Protein AF-Q1XFJ0-F1 (afdb_monomer_lite)

Organism: Bacillus cereus (NCBI:txid1396)

pLDDT: mean 92.0, std 8.87, range [54.94, 98.44]

Foldseek 3Di:
DVVVLVVLVVVLVVVCVVCVVVLVVLVVCLVPDVVSVVVNCVVVVVSVVSVVVSVVVVVVVVVVVVVVVVVVVVVVVVVVVVVVVVCVVVCPPPNVSVVVVVVVVVVVVVVVVVVVVVVPPPDPPPDDDDDDDDDDDD

InterPro domains:
  IPR008414 Hemolysin BL-binding component [PF05791] (1-113)
  IPR052785 Enterotoxin complex component [PTHR38443] (1-138)

Secondary structure (DSSP, 8-state):
-HHHHHHHHHHHHHHHHHHHHHHHHHHHTTTT-HHHHHHHHHHHHHHHHHHHHHHHHHHHHHHHHHHHHHHHHHHHHHHHHHHHHHHHHH-TTT-HHHHHHHHHHHHHHHHHHHHHHHHTSSSS-SS-----------

Radius of gyration: 26.96 Å; chains: 1; bounding box: 56×29×75 Å

Sequence (138 aa):
KLIDLNQEMMRYSTRFNSYYSKLYELAGNINEDEKAKADFTSAYGKLQLQVQSIQESMEQDLFELNRFKTVLDKDSSNLSIKADEAIKTLQGSSGDIVKLREDIKRIQGEIQAELTTILNRPQEIIKGSINIGKQVFT

Structure (mmCIF, N/CA/C/O backbone):
data_AF-Q1XFJ0-F1
#
_entry.id   AF-Q1XFJ0-F1
#
loop_
_atom_site.group_PDB
_atom_site.id
_atom_site.type_symbol
_atom_site.label_atom_id
_atom_site.label_alt_id
_atom_site.label_comp_id
_atom_site.label_asym_id
_atom_site.label_entity_id
_atom_site.label_seq_id
_atom_site.pdbx_PDB_ins_code
_atom_site.Cartn_x
_atom_site.Cartn_y
_atom_site.Cartn_z
_atom_site.occupancy
_atom_site.B_iso_or_equiv
_atom_site.auth_seq_id
_atom_site.auth_comp_id
_atom_site.auth_asym_id
_atom_site.auth_atom_id
_atom_site.pdbx_PDB_model_num
ATOM 1 N N . LYS A 1 1 ? 7.082 -1.225 8.157 1.00 85.50 1 LYS A N 1
ATOM 2 C CA . LYS A 1 1 ? 6.285 -0.031 7.785 1.00 85.50 1 LYS A CA 1
ATOM 3 C C . LYS A 1 1 ? 4.939 -0.464 7.232 1.00 85.50 1 LYS A C 1
ATOM 5 O O . LYS A 1 1 ? 4.114 -0.841 8.042 1.00 85.50 1 LYS A O 1
ATOM 10 N N . LEU A 1 2 ? 4.746 -0.651 5.918 1.00 90.69 2 LEU A N 1
ATOM 11 C CA . LEU A 1 2 ? 3.424 -1.036 5.371 1.00 90.69 2 LEU A CA 1
ATOM 12 C C . LEU A 1 2 ? 2.821 -2.335 5.956 1.00 90.69 2 LEU A C 1
ATOM 14 O O . LEU A 1 2 ? 1.633 -2.373 6.261 1.00 90.69 2 LEU A O 1
ATOM 18 N N . ILE A 1 3 ? 3.630 -3.387 6.149 1.00 93.06 3 ILE A N 1
ATOM 19 C CA . ILE A 1 3 ? 3.172 -4.640 6.785 1.00 93.06 3 ILE A CA 1
ATOM 20 C C . ILE A 1 3 ? 2.755 -4.391 8.241 1.00 93.06 3 ILE A C 1
ATOM 22 O O . ILE A 1 3 ? 1.700 -4.859 8.665 1.00 93.06 3 ILE A O 1
ATOM 26 N N . ASP A 1 4 ? 3.563 -3.642 8.991 1.00 93.00 4 ASP A N 1
ATOM 27 C CA . ASP A 1 4 ? 3.313 -3.344 10.404 1.00 93.00 4 ASP A CA 1
ATOM 28 C C . ASP A 1 4 ? 2.070 -2.468 10.576 1.00 93.00 4 ASP A C 1
ATOM 30 O O . ASP A 1 4 ? 1.234 -2.772 11.423 1.00 93.00 4 ASP A O 1
ATOM 34 N N . LEU A 1 5 ? 1.902 -1.459 9.716 1.00 93.94 5 LEU A N 1
ATOM 35 C CA . LEU A 1 5 ? 0.730 -0.590 9.675 1.00 93.94 5 LEU A CA 1
ATOM 36 C C . LEU A 1 5 ? -0.549 -1.390 9.393 1.00 93.94 5 LEU A C 1
ATOM 38 O O . LEU A 1 5 ? -1.562 -1.215 10.068 1.00 93.94 5 LEU A O 1
ATOM 42 N N . ASN A 1 6 ? -0.499 -2.332 8.443 1.00 93.56 6 ASN A N 1
ATOM 43 C CA . ASN A 1 6 ? -1.613 -3.246 8.196 1.00 93.56 6 ASN A CA 1
ATOM 44 C C . ASN A 1 6 ? -1.946 -4.090 9.439 1.00 93.56 6 ASN A C 1
ATOM 46 O O . ASN A 1 6 ? -3.114 -4.241 9.794 1.00 93.56 6 ASN A O 1
ATOM 50 N N . GLN A 1 7 ? -0.931 -4.613 10.135 1.00 94.69 7 GLN A N 1
ATOM 51 C CA . GLN A 1 7 ? -1.138 -5.354 11.383 1.00 94.69 7 GLN A CA 1
ATOM 52 C C . GLN A 1 7 ? -1.707 -4.470 12.499 1.00 94.69 7 GLN A C 1
ATOM 54 O O . GLN A 1 7 ? -2.523 -4.931 13.295 1.00 94.69 7 GLN A O 1
ATOM 59 N N . GLU A 1 8 ? -1.312 -3.203 12.569 1.00 94.62 8 GLU A N 1
ATOM 60 C CA . GLU A 1 8 ? -1.829 -2.251 13.547 1.00 94.62 8 GLU A CA 1
ATOM 61 C C . GLU A 1 8 ? -3.318 -1.959 13.331 1.00 94.62 8 GLU A C 1
ATOM 63 O O . GLU A 1 8 ? -4.110 -2.095 14.267 1.00 94.62 8 GLU A O 1
ATOM 68 N N . MET A 1 9 ? -3.720 -1.693 12.084 1.00 95.81 9 MET A N 1
ATOM 69 C CA . MET A 1 9 ? -5.129 -1.531 11.711 1.00 95.81 9 MET A CA 1
ATOM 70 C C . MET A 1 9 ? -5.953 -2.792 12.006 1.00 95.81 9 MET A C 1
ATOM 72 O O . MET A 1 9 ? -7.057 -2.703 12.547 1.00 95.81 9 MET A O 1
ATOM 76 N N . MET A 1 10 ? -5.409 -3.980 11.721 1.00 96.81 10 MET A N 1
ATOM 77 C CA . MET A 1 10 ? -6.061 -5.258 12.035 1.00 96.81 10 MET A CA 1
ATOM 78 C C . MET A 1 10 ? -6.255 -5.463 13.545 1.00 96.81 10 MET A C 1
ATOM 80 O O . MET A 1 10 ? -7.326 -5.898 13.987 1.00 96.81 10 MET A O 1
ATOM 84 N N . ARG A 1 11 ? -5.244 -5.125 14.357 1.00 96.12 11 ARG A N 1
ATOM 85 C CA . ARG A 1 11 ? -5.335 -5.187 15.825 1.00 96.12 11 ARG A CA 1
ATOM 86 C C . ARG A 1 11 ? -6.383 -4.217 16.360 1.00 96.12 11 ARG A C 1
ATOM 88 O O . ARG A 1 11 ? -7.170 -4.607 17.223 1.00 96.12 11 ARG A O 1
ATOM 95 N N . TYR A 1 12 ? -6.426 -2.994 15.832 1.00 96.94 12 TYR A N 1
ATOM 96 C CA . TYR A 1 12 ? -7.458 -2.022 16.184 1.00 96.94 12 TYR A CA 1
ATOM 97 C C . TYR A 1 12 ? -8.856 -2.537 15.837 1.00 96.94 12 TYR A C 1
ATOM 99 O O . TYR A 1 12 ? -9.716 -2.565 16.713 1.00 96.94 12 TYR A O 1
ATOM 107 N N . SER A 1 13 ? -9.068 -3.026 14.611 1.00 96.62 13 SER A N 1
ATOM 108 C CA . SER A 1 13 ? -10.357 -3.583 14.182 1.00 96.62 13 SER A CA 1
ATOM 109 C C . SER A 1 13 ? -10.823 -4.717 15.101 1.00 96.62 13 SER A C 1
ATOM 111 O O . SER A 1 13 ? -11.951 -4.703 15.593 1.00 96.62 13 SER A O 1
ATOM 113 N N . THR A 1 14 ? -9.926 -5.651 15.430 1.00 96.69 14 THR A N 1
ATOM 114 C CA . THR A 1 14 ? -10.215 -6.755 16.361 1.00 96.69 14 THR A CA 1
ATOM 115 C C . THR A 1 14 ? -10.635 -6.239 17.740 1.00 96.69 14 THR A C 1
ATOM 117 O O . THR A 1 14 ? -11.609 -6.723 18.318 1.00 96.69 14 THR A O 1
ATOM 120 N N . ARG A 1 15 ? -9.923 -5.237 18.269 1.00 94.25 15 ARG A N 1
ATOM 121 C CA . ARG A 1 15 ? -10.202 -4.652 19.586 1.00 94.25 15 ARG A CA 1
ATOM 122 C C . ARG A 1 15 ? -11.487 -3.826 19.602 1.00 94.25 15 ARG A C 1
ATOM 124 O O . ARG A 1 15 ? -12.230 -3.885 20.572 1.00 94.25 15 ARG A O 1
ATOM 131 N N . PHE A 1 16 ? -11.765 -3.067 18.549 1.00 96.44 16 PHE A N 1
ATOM 132 C CA . PHE A 1 16 ? -13.018 -2.330 18.417 1.00 96.44 16 PHE A CA 1
ATOM 133 C C . PHE A 1 16 ? -14.209 -3.295 18.398 1.00 96.44 16 PHE A C 1
ATOM 135 O O . PHE A 1 16 ? -15.148 -3.132 19.175 1.00 96.44 16 PHE A O 1
ATOM 142 N N . ASN A 1 17 ? -14.126 -4.353 17.585 1.00 96.12 17 ASN A N 1
ATOM 143 C CA . ASN A 1 17 ? -15.180 -5.358 17.467 1.00 96.12 17 ASN A CA 1
ATOM 144 C C . ASN A 1 17 ? -15.463 -6.072 18.796 1.00 96.12 17 ASN A C 1
ATOM 146 O O . ASN A 1 17 ? -16.621 -6.358 19.092 1.00 96.12 17 ASN A O 1
ATOM 150 N N . SER A 1 18 ? -14.445 -6.324 19.626 1.00 95.44 18 SER A N 1
ATOM 151 C CA . SER A 1 18 ? -14.658 -6.952 20.936 1.00 95.44 18 SER A CA 1
ATOM 152 C C . SER A 1 18 ? -15.344 -6.032 21.954 1.00 95.44 18 SER A C 1
ATOM 154 O O . SER A 1 18 ? -16.053 -6.525 22.830 1.00 95.44 18 SER A O 1
ATOM 156 N N . TYR A 1 19 ? -15.185 -4.708 21.839 1.00 94.62 19 TYR A N 1
ATOM 157 C CA . TYR A 1 19 ? -15.865 -3.734 22.705 1.00 94.62 19 TYR A CA 1
ATOM 158 C C . TYR A 1 19 ? -17.216 -3.254 22.171 1.00 94.62 19 TYR A C 1
ATOM 160 O O . TYR A 1 19 ? -17.978 -2.659 22.936 1.00 94.62 19 TYR A O 1
ATOM 168 N N . TYR A 1 20 ? -17.523 -3.510 20.897 1.00 94.94 20 TYR A N 1
ATOM 169 C CA . TYR A 1 20 ? -18.674 -2.941 20.196 1.00 94.94 20 TYR A CA 1
ATOM 170 C C . TYR A 1 20 ? -19.988 -3.092 20.970 1.00 94.94 20 TYR A C 1
ATOM 172 O O . TYR A 1 20 ? -20.622 -2.088 21.291 1.00 94.94 20 TYR A O 1
ATOM 180 N N . SER A 1 21 ? -20.368 -4.318 21.343 1.00 96.31 21 SER A N 1
ATOM 181 C CA . SER A 1 21 ? -21.654 -4.568 22.009 1.00 96.31 21 SER A CA 1
ATOM 182 C C . SER A 1 21 ? -21.779 -3.829 23.341 1.00 96.31 21 SER A C 1
ATOM 184 O O . SER A 1 21 ? -22.839 -3.287 23.644 1.00 96.31 21 SER A O 1
ATOM 186 N N . LYS A 1 22 ? -20.693 -3.755 24.127 1.00 95.81 22 LYS A N 1
ATOM 187 C CA . LYS A 1 22 ? -20.725 -3.074 25.427 1.00 95.81 22 LYS A CA 1
ATOM 188 C C . LYS A 1 22 ? -20.762 -1.558 25.274 1.00 95.81 22 LYS A C 1
ATOM 190 O O . LYS A 1 22 ? -21.480 -0.887 26.005 1.00 95.81 2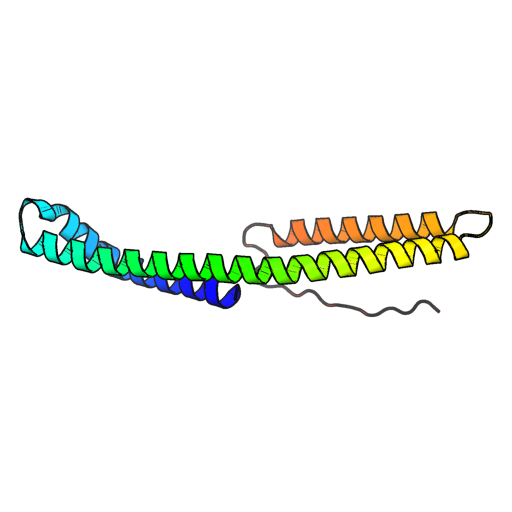2 LYS A O 1
ATOM 195 N N . LEU A 1 23 ? -20.001 -1.018 24.326 1.00 96.69 23 LEU A N 1
ATOM 196 C CA . LEU A 1 23 ? -20.037 0.409 24.012 1.00 96.69 23 LEU A CA 1
ATOM 197 C C . LEU A 1 23 ? -21.408 0.832 23.489 1.00 96.69 23 LEU A C 1
ATOM 199 O O . LEU A 1 23 ? -21.880 1.898 23.863 1.00 96.69 23 LEU A O 1
ATOM 203 N N . TYR A 1 24 ? -22.051 -0.007 22.677 1.00 97.12 24 TYR A N 1
ATOM 204 C CA . TYR A 1 24 ? -23.399 0.233 22.174 1.00 97.12 24 TYR A CA 1
ATOM 205 C C . TYR A 1 24 ? -24.441 0.265 23.303 1.00 97.12 24 TYR A C 1
ATOM 207 O O . TYR A 1 24 ? -25.240 1.194 23.370 1.00 97.12 24 TYR A O 1
ATOM 215 N N . GLU A 1 25 ? -24.391 -0.695 24.232 1.00 96.50 25 GLU A N 1
ATOM 216 C CA . GLU A 1 25 ? -25.247 -0.711 25.428 1.00 96.50 25 GLU A CA 1
ATOM 217 C C . GLU A 1 25 ? -25.044 0.548 26.286 1.00 96.50 25 GLU A C 1
ATOM 219 O O . GLU A 1 25 ? -26.005 1.233 26.629 1.00 96.50 25 GLU A O 1
ATOM 224 N N . LEU A 1 26 ? -23.787 0.888 26.596 1.00 96.56 26 LEU A N 1
ATOM 225 C CA . LEU A 1 26 ? -23.464 2.070 27.396 1.00 96.56 26 LEU A CA 1
ATOM 226 C C . LEU A 1 26 ? -23.923 3.362 26.710 1.00 96.56 26 LEU A C 1
ATOM 228 O O . LEU A 1 26 ? -24.439 4.245 27.388 1.00 96.56 26 LEU A O 1
ATOM 232 N N . ALA A 1 27 ? -23.777 3.454 25.382 1.00 95.88 27 ALA A N 1
ATOM 233 C CA . ALA A 1 27 ? -24.221 4.597 24.587 1.00 95.88 27 ALA A CA 1
ATOM 234 C C . ALA A 1 27 ? -25.733 4.848 24.709 1.00 95.88 27 ALA A C 1
ATOM 236 O O . ALA A 1 27 ? -26.152 6.003 24.734 1.00 95.88 27 ALA A O 1
ATOM 237 N N . GLY A 1 28 ? -26.539 3.786 24.819 1.00 96.38 28 GLY A N 1
ATOM 238 C CA . GLY A 1 28 ? -27.987 3.891 25.014 1.00 96.38 28 GLY A CA 1
ATOM 239 C C . GLY A 1 28 ? -28.384 4.521 26.352 1.00 96.38 28 GLY A C 1
ATOM 240 O O . GLY A 1 28 ? -29.404 5.194 26.420 1.00 96.38 28 GLY A O 1
ATOM 241 N N . ASN A 1 29 ? -27.541 4.381 27.380 1.00 95.94 29 ASN A N 1
ATOM 242 C CA . ASN A 1 29 ? -27.872 4.745 28.761 1.00 95.94 29 ASN A CA 1
ATOM 243 C C . ASN A 1 29 ? -27.157 6.022 29.254 1.00 95.94 29 ASN A C 1
ATOM 245 O O . ASN A 1 29 ? -27.273 6.387 30.422 1.00 95.94 29 ASN A O 1
ATOM 249 N N . ILE A 1 30 ? -26.405 6.731 28.399 1.00 95.19 30 ILE A N 1
ATOM 250 C CA . ILE A 1 30 ? -25.535 7.857 28.815 1.00 95.19 30 ILE A CA 1
ATOM 251 C C . ILE A 1 30 ? -26.269 9.049 29.446 1.00 95.19 30 ILE A C 1
ATOM 253 O O . ILE A 1 30 ? -25.641 9.861 30.125 1.00 95.19 30 ILE A O 1
ATOM 257 N N . ASN A 1 31 ? -27.567 9.199 29.179 1.00 94.62 31 ASN A N 1
ATOM 258 C CA . ASN A 1 31 ? -28.385 10.287 29.724 1.00 94.62 31 ASN A CA 1
ATOM 259 C C . ASN A 1 31 ? -29.141 9.870 30.991 1.00 94.62 31 ASN A C 1
ATOM 261 O O . ASN A 1 31 ? -29.701 10.722 31.675 1.00 94.62 31 ASN A O 1
ATOM 265 N N . GLU A 1 32 ? -29.171 8.571 31.274 1.00 93.94 32 GLU A N 1
ATOM 266 C CA . GLU A 1 32 ? -29.996 7.951 32.311 1.00 93.94 32 GLU A CA 1
ATOM 267 C C . GLU A 1 32 ? -29.139 7.480 33.492 1.00 93.94 32 GLU A C 1
ATOM 269 O O . GLU A 1 32 ? -29.607 7.463 34.627 1.00 93.94 32 GLU A O 1
ATOM 274 N N . ASP A 1 33 ? -27.867 7.156 33.236 1.00 94.69 33 ASP A N 1
ATOM 275 C CA . ASP A 1 33 ? -26.903 6.701 34.233 1.00 94.69 33 ASP A CA 1
ATOM 276 C C . ASP A 1 33 ? -25.553 7.431 34.073 1.00 94.69 33 ASP A C 1
ATOM 278 O O . ASP A 1 33 ? -24.820 7.257 33.091 1.00 94.69 33 ASP A O 1
ATOM 282 N N . GLU A 1 34 ? -25.189 8.242 35.074 1.00 95.19 34 GLU A N 1
ATOM 283 C CA . GLU A 1 34 ? -23.897 8.941 35.115 1.00 95.19 34 GLU A CA 1
ATOM 284 C C . GLU A 1 34 ? -22.706 7.975 35.085 1.00 95.19 34 GLU A C 1
ATOM 286 O O . GLU A 1 34 ? -21.661 8.290 34.503 1.00 95.19 34 GLU A O 1
ATOM 291 N N . LYS A 1 35 ? -22.856 6.777 35.664 1.00 95.56 35 LYS A N 1
ATOM 292 C CA . LYS A 1 35 ? -21.823 5.745 35.622 1.00 95.56 35 LYS A CA 1
ATOM 293 C C . LYS A 1 35 ? -21.665 5.202 34.204 1.00 95.56 35 LYS A C 1
ATOM 295 O O . LYS A 1 35 ? -20.531 5.113 33.725 1.00 95.56 35 LYS A O 1
ATOM 300 N N . ALA A 1 36 ? -22.768 4.937 33.502 1.00 95.38 36 ALA A N 1
ATOM 301 C CA . ALA A 1 36 ? -22.740 4.527 32.098 1.00 95.38 36 ALA A CA 1
ATOM 302 C C . ALA A 1 36 ? -22.068 5.581 31.203 1.00 95.38 36 ALA A C 1
ATOM 304 O O . ALA A 1 36 ? -21.230 5.240 30.365 1.00 95.38 36 ALA A O 1
ATOM 305 N N . LYS A 1 37 ? -22.350 6.871 31.428 1.00 96.69 37 LYS A N 1
ATOM 306 C CA . LYS A 1 37 ? -21.696 7.985 30.721 1.00 96.69 37 LYS A CA 1
ATOM 307 C C . LYS A 1 37 ? -20.184 8.019 30.942 1.00 96.69 37 LYS A C 1
ATOM 309 O O . LYS A 1 37 ? -19.420 8.183 29.983 1.00 96.69 37 LYS A O 1
ATOM 314 N N . ALA A 1 38 ? -19.740 7.877 32.191 1.00 97.00 38 ALA A N 1
ATOM 315 C CA . ALA A 1 38 ? -18.320 7.870 32.533 1.00 97.00 38 ALA A CA 1
ATOM 316 C C . ALA A 1 38 ? -17.593 6.668 31.903 1.00 97.00 38 ALA A C 1
ATOM 318 O O . ALA A 1 38 ? -16.528 6.832 31.299 1.00 97.00 38 ALA A O 1
ATOM 319 N N . ASP A 1 39 ? -18.193 5.478 31.983 1.00 96.38 39 ASP A N 1
ATOM 320 C CA . ASP A 1 39 ? -17.617 4.246 31.441 1.00 96.38 39 ASP A CA 1
ATOM 321 C C . ASP A 1 39 ? -17.559 4.274 29.906 1.00 96.38 39 ASP A C 1
ATOM 323 O O . ASP A 1 39 ? -16.526 3.922 29.327 1.00 96.38 39 ASP A O 1
ATOM 327 N N . PHE A 1 40 ? -18.610 4.779 29.245 1.00 97.25 40 PHE A N 1
ATOM 328 C CA . PHE A 1 40 ? -18.622 4.999 27.797 1.00 97.25 40 PHE A CA 1
ATOM 329 C C . PHE A 1 40 ? -17.496 5.940 27.369 1.00 97.25 40 PHE A C 1
ATOM 331 O O . PHE A 1 40 ? -16.675 5.587 26.523 1.00 97.25 40 PHE A O 1
ATOM 338 N N . THR A 1 41 ? -17.420 7.123 27.986 1.00 96.69 41 THR A N 1
ATOM 339 C CA . THR A 1 41 ? -16.442 8.159 27.617 1.00 96.69 41 THR A CA 1
ATOM 340 C C . THR A 1 41 ? -15.010 7.660 27.815 1.00 96.69 41 THR A C 1
ATOM 342 O O . THR A 1 41 ? -14.152 7.875 26.960 1.00 96.69 41 THR A O 1
ATOM 345 N N . SER A 1 42 ? -14.748 6.934 28.908 1.00 96.56 42 SER A N 1
ATOM 346 C CA . SER A 1 42 ? -13.430 6.352 29.179 1.00 96.56 42 SER A CA 1
ATOM 347 C C . SER A 1 42 ? -13.034 5.297 28.142 1.00 96.56 42 SER A C 1
ATOM 349 O O . SER A 1 42 ? -11.918 5.323 27.615 1.00 96.56 42 SER A O 1
ATOM 351 N N . ALA A 1 43 ? -13.935 4.361 27.831 1.00 95.19 43 ALA A N 1
ATOM 352 C CA . ALA A 1 43 ? -13.658 3.285 26.885 1.00 95.19 43 ALA A CA 1
ATOM 353 C C . ALA A 1 43 ? -13.535 3.805 25.444 1.00 95.19 43 ALA A C 1
ATOM 355 O O . ALA A 1 43 ? -12.584 3.450 24.744 1.00 95.19 43 ALA A O 1
ATOM 356 N N . TYR A 1 44 ? -14.437 4.696 25.028 1.00 96.38 44 TYR A N 1
ATOM 357 C CA . TYR A 1 44 ? -14.390 5.338 23.718 1.00 96.38 44 TYR A CA 1
ATOM 358 C C . TYR A 1 44 ? -13.132 6.199 23.551 1.00 96.38 44 TYR A C 1
ATOM 360 O O . TYR A 1 44 ? -12.445 6.088 22.537 1.00 96.38 44 TYR A O 1
ATOM 368 N N . GLY A 1 45 ? -12.755 6.982 24.569 1.00 97.06 45 GLY A N 1
ATOM 369 C CA . GLY A 1 45 ? -11.526 7.779 24.550 1.00 97.06 45 GLY A CA 1
ATOM 370 C C . GLY A 1 45 ? -10.271 6.930 24.324 1.00 97.06 45 GLY A C 1
ATOM 371 O O . GLY A 1 45 ? -9.416 7.284 23.520 1.00 97.06 45 GLY A O 1
ATOM 372 N N . LYS A 1 46 ? -10.183 5.742 24.940 1.00 96.19 46 LYS A N 1
ATOM 373 C CA . LYS A 1 46 ? -9.068 4.806 24.696 1.00 96.19 46 LYS A CA 1
ATOM 374 C C . LYS A 1 46 ? -9.023 4.278 23.260 1.00 96.19 46 LYS A C 1
ATOM 376 O O . LYS A 1 46 ? -7.931 4.007 22.763 1.00 96.19 46 LYS A O 1
ATOM 381 N N . LEU A 1 47 ? -10.174 4.092 22.611 1.00 96.69 47 LEU A N 1
ATOM 382 C CA . LEU A 1 47 ? -10.236 3.703 21.198 1.00 96.69 47 LEU A CA 1
ATOM 383 C C . LEU A 1 47 ? -9.839 4.865 20.286 1.00 96.69 47 LEU A C 1
ATOM 385 O O . LEU A 1 47 ? -9.096 4.651 19.334 1.00 96.69 47 LEU A O 1
ATOM 389 N N . GLN A 1 48 ? -10.275 6.087 20.598 1.00 97.38 48 GLN A N 1
ATOM 390 C CA . GLN A 1 48 ? -9.889 7.283 19.849 1.00 97.38 48 GLN A CA 1
ATOM 391 C C . GLN A 1 48 ? -8.375 7.532 19.923 1.00 97.38 48 GLN A C 1
ATOM 393 O O . GLN A 1 48 ? -7.758 7.761 18.886 1.00 97.38 48 GLN A O 1
ATOM 398 N N . LEU A 1 49 ? -7.759 7.385 21.100 1.00 97.62 49 LEU A N 1
ATOM 399 C CA . LEU A 1 49 ? -6.303 7.492 21.256 1.00 97.62 49 LEU A CA 1
ATOM 400 C C . LEU A 1 49 ? -5.538 6.460 20.411 1.00 97.62 49 LEU A C 1
ATOM 402 O O . LEU A 1 49 ? -4.468 6.759 19.892 1.00 97.62 49 LEU A O 1
ATOM 406 N N . GLN A 1 50 ? -6.082 5.251 20.235 1.00 96.56 50 GLN A N 1
ATOM 407 C CA . GLN A 1 50 ? -5.467 4.243 19.362 1.00 96.56 50 GLN A CA 1
ATOM 408 C C . GLN A 1 50 ? -5.559 4.623 17.886 1.00 96.56 50 GLN A C 1
ATOM 410 O O . GLN A 1 50 ? -4.584 4.451 17.164 1.00 96.56 50 GLN A O 1
ATOM 415 N N . VAL A 1 51 ? -6.699 5.159 17.437 1.00 97.44 51 VAL A N 1
ATOM 416 C CA . VAL A 1 51 ? -6.833 5.669 16.061 1.00 97.44 51 VAL A CA 1
ATOM 417 C C . VAL A 1 51 ? -5.847 6.804 15.814 1.00 97.44 51 VAL A C 1
ATOM 419 O O . VAL A 1 51 ? -5.201 6.829 14.772 1.00 97.44 51 VAL A O 1
ATOM 422 N N . GLN A 1 52 ? -5.690 7.704 16.784 1.00 98.12 52 GLN A N 1
ATOM 423 C CA . GLN A 1 52 ? -4.732 8.798 16.688 1.00 98.12 52 GLN A CA 1
ATOM 424 C C . GLN A 1 52 ? -3.288 8.285 16.580 1.00 98.12 52 GLN A C 1
ATOM 426 O O . GLN A 1 52 ? -2.564 8.706 15.687 1.00 98.12 52 GLN A O 1
ATOM 431 N N . SER A 1 53 ? -2.897 7.312 17.408 1.00 96.94 53 SER A N 1
ATOM 432 C CA . SER A 1 53 ? -1.579 6.665 17.316 1.00 96.94 53 SER A CA 1
ATOM 433 C C . SER A 1 53 ? -1.334 6.013 15.946 1.00 96.94 53 SER A C 1
ATOM 435 O O . SER A 1 53 ? -0.236 6.111 15.395 1.00 96.94 53 SER A O 1
ATOM 437 N N . ILE A 1 54 ? -2.352 5.359 15.375 1.00 97.25 54 ILE A N 1
ATOM 438 C CA . ILE A 1 54 ? -2.271 4.771 14.028 1.00 97.25 54 ILE A CA 1
ATOM 439 C C . ILE A 1 54 ? -2.083 5.871 12.980 1.00 97.25 54 ILE A C 1
ATOM 441 O O . ILE A 1 54 ? -1.246 5.729 12.092 1.00 97.25 54 ILE A O 1
ATOM 445 N N . GLN A 1 55 ? -2.835 6.970 13.077 1.00 97.69 55 GLN A N 1
ATOM 446 C CA . GLN A 1 55 ? -2.718 8.099 12.155 1.00 97.69 55 GLN A CA 1
ATOM 447 C C . GLN A 1 55 ? -1.318 8.726 12.204 1.00 97.69 55 GLN A C 1
ATOM 449 O O . GLN A 1 55 ? -0.706 8.920 11.158 1.00 97.69 55 GLN A O 1
ATOM 454 N N . GLU A 1 56 ? -0.787 8.988 13.398 1.00 97.44 56 GLU A N 1
ATOM 455 C CA . GLU A 1 56 ? 0.569 9.524 13.579 1.00 97.44 56 GLU A CA 1
ATOM 456 C C . GLU A 1 56 ? 1.619 8.591 12.947 1.00 97.44 56 GLU A C 1
ATOM 458 O O . GLU A 1 56 ? 2.528 9.041 12.246 1.00 97.44 56 GLU A O 1
ATOM 463 N N . SER A 1 57 ? 1.439 7.274 13.100 1.00 95.88 57 SER A N 1
ATOM 464 C CA . SER A 1 57 ? 2.293 6.266 12.459 1.00 95.88 57 SER A CA 1
ATOM 465 C C . SER A 1 57 ? 2.178 6.289 10.928 1.00 95.88 57 SER A C 1
ATOM 467 O O . SER A 1 57 ? 3.192 6.195 10.237 1.00 95.88 57 SER A O 1
ATOM 469 N N . MET A 1 58 ? 0.970 6.467 10.375 1.00 96.94 58 MET A N 1
ATOM 470 C CA . MET A 1 58 ? 0.759 6.623 8.927 1.00 96.94 58 MET A CA 1
ATOM 471 C C . MET A 1 58 ? 1.450 7.868 8.372 1.00 96.94 58 MET A C 1
ATOM 473 O O . MET A 1 58 ? 2.066 7.808 7.308 1.00 96.94 58 MET A O 1
ATOM 477 N N . GLU A 1 59 ? 1.343 8.996 9.072 1.00 97.50 59 GLU A N 1
ATOM 478 C CA . GLU A 1 59 ? 1.963 10.261 8.674 1.00 97.50 59 GLU A CA 1
ATOM 479 C C . GLU A 1 59 ? 3.493 10.144 8.665 1.00 97.50 59 GLU A C 1
ATOM 481 O O . GLU A 1 59 ? 4.148 10.568 7.705 1.00 97.50 59 GLU A O 1
ATOM 486 N N . GLN A 1 60 ? 4.061 9.498 9.687 1.00 97.00 60 GLN A N 1
ATOM 487 C CA . GLN A 1 60 ? 5.491 9.215 9.751 1.00 97.00 60 GLN A CA 1
ATOM 488 C C . GLN A 1 60 ? 5.943 8.280 8.618 1.00 97.00 60 GLN A C 1
ATOM 490 O O . GLN A 1 60 ? 6.906 8.595 7.909 1.00 97.00 60 GLN A O 1
ATOM 495 N N . ASP A 1 61 ? 5.236 7.167 8.405 1.00 96.81 61 ASP A N 1
ATOM 496 C CA . ASP A 1 61 ? 5.545 6.219 7.333 1.00 96.81 61 ASP A CA 1
ATOM 497 C C . ASP A 1 61 ? 5.484 6.910 5.958 1.00 96.81 61 ASP A C 1
ATOM 499 O O . ASP A 1 61 ? 6.377 6.723 5.127 1.00 96.81 61 ASP A O 1
ATOM 503 N N . LEU A 1 62 ? 4.479 7.762 5.721 1.00 97.44 62 LEU A N 1
ATOM 504 C CA . LEU A 1 62 ? 4.335 8.528 4.482 1.00 97.44 62 LEU A CA 1
ATOM 505 C C . LEU A 1 62 ? 5.506 9.494 4.266 1.00 97.44 62 LEU A C 1
ATOM 507 O O . LEU A 1 62 ? 6.040 9.583 3.157 1.00 97.44 62 LEU A O 1
ATOM 511 N N . PHE A 1 63 ? 5.933 10.205 5.311 1.00 97.62 63 PHE A N 1
ATOM 512 C CA . PHE A 1 63 ? 7.086 11.100 5.239 1.00 97.62 63 PHE A CA 1
ATOM 513 C C . PHE A 1 63 ? 8.356 10.350 4.809 1.00 97.62 63 PHE A C 1
ATOM 515 O O . PHE A 1 63 ? 9.083 10.787 3.911 1.00 97.62 63 PHE A O 1
ATOM 522 N N . GLU A 1 64 ? 8.617 9.189 5.405 1.00 96.88 64 GLU A N 1
ATOM 523 C CA . GLU A 1 64 ? 9.808 8.395 5.104 1.00 96.88 64 GLU A CA 1
ATOM 524 C C . GLU A 1 64 ? 9.741 7.739 3.718 1.00 96.88 64 GLU A C 1
ATOM 526 O O . GLU A 1 64 ? 10.739 7.738 2.989 1.00 96.88 64 GLU A O 1
ATOM 531 N N . LEU A 1 65 ? 8.565 7.250 3.310 1.00 97.69 65 LEU A N 1
ATOM 532 C CA . LEU A 1 65 ? 8.332 6.724 1.963 1.00 97.69 65 LEU A CA 1
ATOM 533 C C . LEU A 1 65 ? 8.522 7.806 0.893 1.00 97.69 65 LEU A C 1
ATOM 535 O O . LEU A 1 65 ? 9.118 7.528 -0.145 1.00 97.69 65 LEU A O 1
ATOM 539 N N . ASN A 1 66 ? 8.105 9.048 1.149 1.00 97.75 66 ASN A N 1
ATOM 540 C CA . ASN A 1 66 ? 8.309 10.163 0.221 1.00 97.75 66 ASN A CA 1
ATOM 541 C C . ASN A 1 66 ? 9.787 10.538 0.060 1.00 97.75 66 ASN A C 1
ATOM 543 O O . ASN A 1 66 ? 10.229 10.856 -1.049 1.00 97.75 66 ASN A O 1
ATOM 547 N N . ARG A 1 67 ? 10.584 10.450 1.131 1.00 97.88 67 ARG A N 1
ATOM 548 C CA . ARG A 1 67 ? 12.042 10.628 1.030 1.00 97.88 67 ARG A CA 1
ATOM 549 C C . ARG A 1 67 ? 12.671 9.542 0.165 1.00 97.88 67 ARG A C 1
ATOM 551 O O . ARG A 1 67 ? 13.462 9.861 -0.719 1.00 97.88 67 ARG A O 1
ATOM 558 N N . PHE A 1 68 ? 12.290 8.284 0.383 1.00 97.75 68 PHE A N 1
ATOM 559 C CA . PHE A 1 68 ? 12.749 7.174 -0.451 1.00 97.75 68 PHE A CA 1
ATOM 560 C C . PHE A 1 68 ? 12.340 7.364 -1.918 1.00 97.75 68 PHE A C 1
ATOM 562 O O . PHE A 1 68 ? 13.189 7.288 -2.805 1.00 97.75 68 PHE A O 1
ATOM 569 N N . LYS A 1 69 ? 11.068 7.696 -2.168 1.00 97.94 69 LYS A N 1
ATOM 570 C CA . LYS A 1 69 ? 10.533 7.962 -3.508 1.00 97.94 69 LYS A CA 1
ATOM 571 C C . LYS A 1 69 ? 11.323 9.055 -4.226 1.00 97.94 69 LYS A C 1
ATOM 573 O O . LYS A 1 69 ? 11.676 8.880 -5.383 1.00 97.94 69 LYS A O 1
ATOM 578 N N . THR A 1 70 ? 11.646 10.147 -3.536 1.00 98.44 70 THR A N 1
ATOM 579 C CA . THR A 1 70 ? 12.402 11.268 -4.117 1.00 98.44 70 THR A CA 1
ATOM 580 C C . THR A 1 70 ? 13.770 10.824 -4.642 1.00 98.44 70 THR A C 1
ATOM 582 O O . THR A 1 70 ? 14.162 11.205 -5.745 1.00 98.44 70 THR A O 1
ATOM 585 N N . VAL A 1 71 ? 14.492 10.002 -3.873 1.00 98.44 71 VAL A N 1
ATOM 586 C CA . VAL A 1 71 ? 15.796 9.464 -4.293 1.00 98.44 71 VAL A CA 1
ATOM 587 C C . VAL A 1 71 ? 15.622 8.486 -5.454 1.00 98.44 71 VAL A C 1
ATOM 589 O O . VAL A 1 71 ? 16.305 8.615 -6.466 1.00 98.44 71 VAL A O 1
ATOM 592 N N . LEU A 1 72 ? 14.655 7.569 -5.357 1.00 98.31 72 LEU A N 1
ATOM 593 C CA . LEU A 1 72 ? 14.382 6.578 -6.398 1.00 98.31 72 LEU A CA 1
ATOM 594 C C . LEU A 1 72 ? 13.996 7.223 -7.739 1.00 98.31 72 LEU A C 1
ATOM 596 O O . LEU A 1 72 ? 14.517 6.831 -8.784 1.00 98.31 72 LEU A O 1
ATOM 600 N N . ASP A 1 73 ? 13.118 8.228 -7.719 1.00 98.19 73 ASP A N 1
ATOM 601 C CA . ASP A 1 73 ? 12.719 8.982 -8.910 1.00 98.19 73 ASP A CA 1
ATOM 602 C C . ASP A 1 73 ? 13.933 9.677 -9.541 1.00 98.19 73 ASP A C 1
ATOM 604 O O . ASP A 1 73 ? 14.106 9.664 -10.764 1.00 98.19 73 ASP A O 1
ATOM 608 N N . LYS A 1 74 ? 14.797 10.276 -8.708 1.00 98.12 74 LYS A N 1
ATOM 609 C CA . LYS A 1 74 ? 15.995 10.977 -9.173 1.00 98.12 74 LYS A CA 1
ATOM 610 C C . LYS A 1 74 ? 16.987 10.017 -9.822 1.00 98.12 74 LYS A C 1
ATOM 612 O O . LYS A 1 74 ? 17.481 10.314 -10.911 1.00 98.12 74 LYS A O 1
ATOM 617 N N . ASP A 1 75 ? 17.245 8.875 -9.200 1.00 98.19 75 ASP A N 1
ATOM 618 C CA . ASP A 1 75 ? 18.154 7.861 -9.733 1.00 98.19 75 ASP A CA 1
ATOM 619 C C . ASP A 1 75 ? 17.615 7.252 -11.032 1.00 98.19 75 ASP A C 1
ATOM 621 O O . ASP A 1 75 ? 18.345 7.157 -12.021 1.00 98.19 75 ASP A O 1
ATOM 625 N N . SER A 1 76 ? 16.318 6.931 -11.074 1.00 97.81 76 SER A N 1
ATOM 626 C CA . SER A 1 76 ? 15.644 6.435 -12.280 1.00 97.81 76 SER A CA 1
ATOM 627 C C . SER A 1 76 ? 15.721 7.438 -13.437 1.00 97.81 76 SER A C 1
ATOM 629 O O . SER A 1 76 ? 16.054 7.073 -14.570 1.00 97.81 76 SER A O 1
ATOM 631 N N . SER A 1 77 ? 15.481 8.720 -13.150 1.00 97.94 77 SER A N 1
ATOM 632 C CA . SER A 1 77 ? 15.584 9.807 -14.127 1.00 97.94 77 SER A CA 1
ATOM 633 C C . SER A 1 77 ? 17.016 9.967 -14.646 1.00 97.94 77 SER A C 1
ATOM 635 O O . SER A 1 77 ? 17.234 9.979 -15.858 1.00 97.94 77 SER A O 1
ATOM 637 N N . ASN A 1 78 ? 18.006 10.013 -13.749 1.00 98.19 78 ASN A N 1
ATOM 638 C CA . ASN A 1 78 ? 19.416 10.143 -14.120 1.00 98.19 78 ASN A CA 1
ATOM 639 C C . ASN A 1 78 ? 19.881 8.971 -15.000 1.00 98.19 78 ASN A C 1
ATOM 641 O O . ASN A 1 78 ? 20.540 9.192 -16.019 1.00 98.19 78 ASN A O 1
ATOM 645 N N . LEU A 1 79 ? 19.515 7.736 -14.637 1.00 97.56 79 LEU A N 1
ATOM 646 C CA . LEU A 1 79 ? 19.826 6.546 -15.429 1.00 97.56 79 LEU A CA 1
ATOM 647 C C . LEU A 1 79 ? 19.163 6.606 -16.808 1.00 97.56 79 LEU A C 1
ATOM 649 O O . LEU A 1 79 ? 19.812 6.319 -17.812 1.00 97.56 79 LEU A O 1
ATOM 653 N N . SER A 1 80 ? 17.893 7.011 -16.868 1.00 95.31 80 SER A N 1
ATOM 654 C CA . SER A 1 80 ? 17.149 7.126 -18.127 1.00 95.31 80 SER A CA 1
ATOM 655 C C . SER A 1 80 ? 17.794 8.135 -19.078 1.00 95.31 80 SER A C 1
ATOM 657 O O . SER A 1 80 ? 18.012 7.810 -20.243 1.00 95.31 80 SER A O 1
ATOM 659 N N . ILE A 1 81 ? 18.186 9.311 -18.571 1.00 96.38 81 ILE A N 1
ATOM 660 C CA . ILE A 1 81 ? 18.891 10.340 -19.350 1.00 96.38 81 ILE A CA 1
ATOM 661 C C . ILE A 1 81 ? 20.209 9.786 -19.901 1.00 96.38 81 ILE A C 1
ATOM 663 O O . ILE A 1 81 ? 20.483 9.910 -21.093 1.00 96.38 81 ILE A O 1
ATOM 667 N N . LYS A 1 82 ? 21.011 9.123 -19.059 1.00 96.00 82 LYS A N 1
ATOM 668 C CA . LYS A 1 82 ? 22.296 8.546 -19.483 1.00 96.00 82 LYS A CA 1
ATOM 669 C C . LYS A 1 82 ? 22.126 7.424 -20.504 1.00 96.00 82 LYS A C 1
ATOM 671 O O . LYS A 1 82 ? 22.910 7.335 -21.446 1.00 96.00 82 LYS A O 1
ATOM 676 N N . ALA A 1 83 ? 21.094 6.597 -20.354 1.00 92.94 83 ALA A N 1
ATOM 677 C CA . ALA A 1 83 ? 20.759 5.568 -21.329 1.00 92.94 83 ALA A CA 1
ATOM 678 C C . ALA A 1 83 ? 20.335 6.181 -22.673 1.00 92.94 83 ALA A C 1
ATOM 680 O O . ALA A 1 83 ? 20.759 5.700 -23.720 1.00 92.94 83 ALA A O 1
ATOM 681 N N . ASP A 1 84 ? 19.541 7.254 -22.662 1.00 91.12 84 ASP A N 1
ATOM 682 C CA . ASP A 1 84 ? 19.139 7.957 -23.884 1.00 91.12 84 ASP A CA 1
ATOM 683 C C . ASP A 1 84 ? 20.343 8.605 -24.589 1.00 91.12 84 ASP A C 1
ATOM 685 O O . ASP A 1 84 ? 20.464 8.506 -25.811 1.00 91.12 84 ASP A O 1
ATOM 689 N N . GLU A 1 85 ? 21.258 9.224 -23.836 1.00 92.00 85 GLU A N 1
ATOM 690 C CA . GLU A 1 85 ? 22.521 9.764 -24.360 1.00 92.00 85 GLU A CA 1
ATOM 691 C C . GLU A 1 85 ? 23.367 8.668 -25.026 1.00 92.00 85 GLU A C 1
ATOM 693 O O . GLU A 1 85 ? 23.798 8.836 -26.166 1.00 92.00 85 GLU A O 1
ATOM 698 N N . ALA A 1 86 ? 23.554 7.525 -24.360 1.00 90.00 86 ALA A N 1
ATOM 699 C CA . ALA A 1 86 ? 24.329 6.406 -24.896 1.00 90.00 86 ALA A CA 1
ATOM 700 C C . ALA A 1 86 ? 23.679 5.771 -26.137 1.00 90.00 86 ALA A C 1
ATOM 702 O O . ALA A 1 86 ? 24.361 5.401 -27.085 1.00 90.00 86 ALA A O 1
ATOM 703 N N . ILE A 1 87 ? 22.351 5.658 -26.181 1.00 87.94 87 ILE A N 1
ATOM 704 C CA . ILE A 1 87 ? 21.671 5.117 -27.365 1.00 87.94 87 ILE A CA 1
ATOM 705 C C . ILE A 1 87 ? 21.803 6.071 -28.554 1.00 87.94 87 ILE A C 1
ATOM 707 O O . ILE A 1 87 ? 22.037 5.615 -29.672 1.00 87.94 87 ILE A O 1
ATOM 711 N N . LYS A 1 88 ? 21.739 7.390 -28.329 1.00 86.00 88 LYS A N 1
ATOM 712 C CA . LYS A 1 88 ? 21.973 8.385 -29.388 1.00 86.00 88 LYS A CA 1
ATOM 713 C C . LYS A 1 88 ? 23.384 8.309 -29.969 1.00 86.00 88 LYS A C 1
ATOM 715 O O . LYS A 1 88 ? 23.537 8.543 -31.163 1.00 86.00 88 LYS A O 1
ATOM 720 N N . THR A 1 89 ? 24.403 7.971 -29.174 1.00 85.62 89 THR A N 1
ATOM 721 C CA . THR A 1 89 ? 25.762 7.771 -29.711 1.00 85.62 89 THR A CA 1
ATOM 722 C C . THR A 1 89 ? 25.896 6.473 -30.511 1.00 85.62 89 THR A C 1
ATOM 724 O O . THR A 1 89 ? 26.755 6.392 -31.384 1.00 85.62 89 THR A O 1
ATOM 727 N N . LEU A 1 90 ? 25.030 5.483 -30.264 1.00 82.81 90 LEU A N 1
ATOM 728 C CA . LEU A 1 90 ? 25.046 4.173 -30.925 1.00 82.81 90 LEU A CA 1
ATOM 729 C C . LEU A 1 90 ? 24.116 4.065 -32.146 1.00 82.81 90 LEU A C 1
ATOM 731 O O . LEU A 1 90 ? 24.296 3.157 -32.950 1.00 82.81 90 LEU A O 1
ATOM 735 N N . GLN A 1 91 ? 23.138 4.964 -32.310 1.00 72.75 91 GLN A N 1
ATOM 736 C CA . GLN A 1 91 ? 22.026 4.821 -33.270 1.00 72.75 91 GLN A CA 1
ATOM 737 C C . GLN A 1 91 ? 22.414 4.721 -34.762 1.00 72.75 91 GLN A C 1
ATOM 739 O O . GLN A 1 91 ? 21.575 4.329 -35.576 1.00 72.75 91 GLN A O 1
ATOM 744 N N . GLY A 1 92 ? 23.651 5.075 -35.133 1.00 68.19 92 GLY A N 1
ATOM 745 C CA . GLY A 1 92 ? 24.113 5.067 -36.524 1.00 68.19 92 GLY A CA 1
ATOM 746 C C . GLY A 1 92 ? 23.244 5.929 -37.454 1.00 68.19 92 GLY A C 1
ATOM 747 O O . GLY A 1 92 ? 22.567 6.856 -37.015 1.00 68.19 92 GLY A O 1
ATOM 748 N N . SER A 1 93 ? 23.264 5.640 -38.756 1.00 65.19 93 SER A N 1
ATOM 749 C CA . SER A 1 93 ? 22.522 6.407 -39.774 1.00 65.19 93 SER A CA 1
ATOM 750 C C . SER A 1 93 ? 21.063 5.964 -39.957 1.00 65.19 93 SER A C 1
ATOM 752 O O . SER A 1 93 ? 20.285 6.706 -40.550 1.00 65.19 93 SER A O 1
ATOM 754 N N . SER A 1 94 ? 20.690 4.763 -39.494 1.00 72.50 94 SER A N 1
ATOM 755 C CA . SER A 1 94 ? 19.385 4.142 -39.780 1.00 72.50 94 SER A CA 1
ATOM 756 C C . SER A 1 94 ? 18.347 4.288 -38.660 1.00 72.50 94 SER A C 1
ATOM 758 O O . SER A 1 94 ? 17.151 4.165 -38.921 1.00 72.50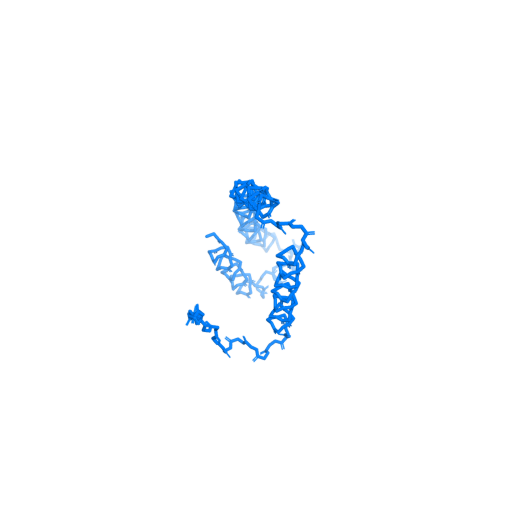 94 SER A O 1
ATOM 760 N N . GLY A 1 95 ? 18.764 4.579 -37.419 1.00 80.56 95 GLY A N 1
ATOM 761 C CA . GLY A 1 95 ? 17.850 4.762 -36.283 1.00 80.56 95 GLY A CA 1
ATOM 762 C C . GLY A 1 95 ? 17.168 3.477 -35.790 1.00 80.56 95 GLY A C 1
ATOM 763 O O . GLY A 1 95 ? 16.281 3.542 -34.939 1.00 80.56 95 GLY A O 1
ATOM 764 N N . ASP A 1 96 ? 17.583 2.306 -36.280 1.00 85.25 96 ASP A N 1
ATOM 765 C CA . ASP A 1 96 ? 16.944 1.020 -35.966 1.00 85.25 96 ASP A CA 1
ATOM 766 C C . ASP A 1 96 ? 17.027 0.673 -34.473 1.00 85.25 96 ASP A C 1
ATOM 768 O O . ASP A 1 96 ? 16.074 0.155 -33.894 1.00 85.25 96 ASP A O 1
ATOM 772 N N . ILE A 1 97 ? 18.136 1.033 -33.816 1.00 85.75 97 ILE A N 1
ATOM 773 C CA . ILE A 1 97 ? 18.337 0.815 -32.373 1.00 85.75 97 ILE A CA 1
ATOM 774 C C . ILE A 1 97 ? 17.307 1.593 -31.544 1.00 85.75 97 ILE A C 1
ATOM 776 O O . ILE A 1 97 ? 16.821 1.088 -30.532 1.00 85.75 97 ILE A O 1
ATOM 780 N N . VAL A 1 98 ? 16.953 2.809 -31.970 1.00 87.81 98 VAL A N 1
ATOM 781 C CA . VAL A 1 98 ? 15.958 3.636 -31.272 1.00 87.81 98 VAL A CA 1
ATOM 782 C C . VAL A 1 98 ? 14.585 2.975 -31.360 1.00 87.81 98 VAL A C 1
ATOM 784 O O . VAL A 1 98 ? 13.951 2.782 -30.325 1.00 87.81 98 VAL A O 1
ATOM 787 N N . LYS A 1 99 ? 14.181 2.534 -32.559 1.00 89.25 99 LYS A N 1
ATOM 788 C CA . LYS A 1 99 ? 12.901 1.839 -32.773 1.00 89.25 99 LYS A CA 1
ATOM 789 C C . LYS A 1 99 ? 12.809 0.544 -31.966 1.00 89.25 99 LYS A C 1
ATOM 791 O O . LYS A 1 99 ? 11.842 0.347 -31.238 1.00 89.25 99 LYS A O 1
ATOM 796 N N . LEU A 1 100 ? 13.845 -0.301 -32.016 1.00 91.00 100 LEU A N 1
ATOM 797 C CA . LEU A 1 100 ? 13.892 -1.545 -31.236 1.00 91.00 100 LEU A CA 1
ATOM 798 C C . LEU A 1 100 ? 13.775 -1.276 -29.731 1.00 91.00 100 LEU A C 1
ATOM 800 O O . LEU A 1 100 ? 13.057 -1.982 -29.025 1.00 91.00 100 LEU A O 1
ATOM 804 N N . ARG A 1 101 ? 14.449 -0.238 -29.224 1.00 90.62 101 ARG A N 1
ATOM 805 C CA . ARG A 1 101 ? 14.348 0.152 -27.814 1.00 90.62 101 ARG A CA 1
ATOM 806 C C . ARG A 1 101 ? 12.946 0.631 -27.446 1.00 90.62 101 ARG A C 1
ATOM 808 O O . ARG A 1 101 ? 12.467 0.292 -26.365 1.00 90.62 101 ARG A O 1
ATOM 815 N N . GLU A 1 102 ? 12.313 1.432 -28.295 1.00 92.06 102 GLU A N 1
ATOM 816 C CA . GLU A 1 102 ? 10.944 1.911 -28.079 1.00 92.06 102 GLU A CA 1
ATOM 817 C C . GLU A 1 102 ? 9.948 0.752 -28.035 1.00 92.06 102 GLU A C 1
ATOM 819 O O . GLU A 1 102 ? 9.153 0.679 -27.097 1.00 92.06 102 GLU A O 1
ATOM 824 N N . ASP A 1 103 ? 10.055 -0.200 -28.963 1.00 95.44 103 ASP A N 1
ATOM 825 C CA . ASP A 1 103 ? 9.209 -1.394 -28.978 1.00 95.44 103 ASP A CA 1
ATOM 826 C C . ASP A 1 103 ? 9.419 -2.271 -27.741 1.00 95.44 103 ASP A C 1
ATOM 828 O O . ASP A 1 103 ? 8.443 -2.680 -27.111 1.00 95.44 103 ASP A O 1
ATOM 832 N N . ILE A 1 104 ? 10.672 -2.501 -27.324 1.00 94.62 104 ILE A N 1
ATOM 833 C CA . ILE A 1 104 ? 10.966 -3.229 -26.080 1.00 94.62 104 ILE A CA 1
ATOM 834 C C . ILE A 1 104 ? 10.333 -2.512 -24.881 1.00 94.62 104 ILE A C 1
ATOM 836 O O . ILE A 1 104 ? 9.676 -3.155 -24.064 1.00 94.62 104 ILE A O 1
ATOM 840 N N . LYS A 1 105 ? 10.487 -1.185 -24.764 1.00 95.44 105 LYS A N 1
ATOM 841 C CA . LY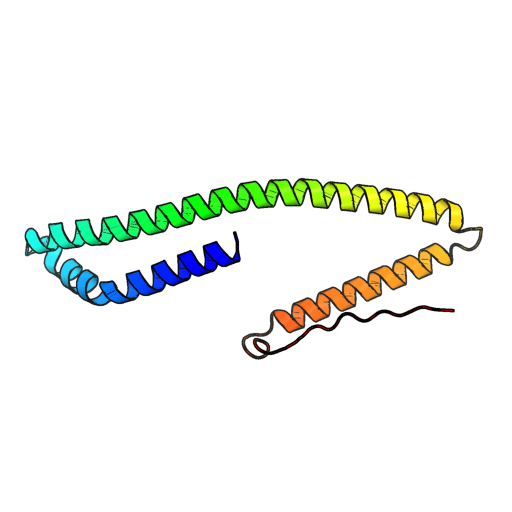S A 1 105 ? 9.890 -0.411 -23.660 1.00 95.44 105 LYS A CA 1
ATOM 842 C C . LYS A 1 105 ? 8.366 -0.491 -23.664 1.00 95.44 105 LYS A C 1
ATOM 844 O O . LYS A 1 105 ? 7.775 -0.644 -22.597 1.00 95.44 105 LYS A O 1
ATOM 849 N N . ARG A 1 106 ? 7.741 -0.394 -24.839 1.00 97.75 106 ARG A N 1
ATOM 850 C CA . ARG A 1 106 ? 6.287 -0.491 -24.998 1.00 97.75 106 ARG A CA 1
ATOM 851 C C . ARG A 1 106 ? 5.778 -1.856 -24.543 1.00 97.75 106 ARG A C 1
ATOM 853 O O . ARG A 1 106 ? 4.903 -1.903 -23.687 1.00 97.75 106 ARG A O 1
ATOM 860 N N . ILE A 1 107 ? 6.381 -2.942 -25.030 1.00 97.75 107 ILE A N 1
ATOM 861 C CA . ILE A 1 107 ? 6.001 -4.312 -24.655 1.00 97.75 107 ILE A CA 1
ATOM 862 C C . ILE A 1 107 ? 6.177 -4.534 -23.145 1.00 97.75 107 ILE A C 1
ATOM 864 O O . ILE A 1 107 ? 5.303 -5.108 -22.502 1.00 97.75 107 ILE A O 1
ATOM 868 N N . GLN A 1 108 ? 7.264 -4.039 -22.543 1.00 96.50 108 GLN A N 1
ATOM 869 C CA . GLN A 1 108 ? 7.456 -4.130 -21.088 1.00 96.50 108 GLN A CA 1
ATOM 870 C C . GLN A 1 108 ? 6.382 -3.353 -20.307 1.00 96.50 108 GLN A C 1
ATOM 872 O O . GLN A 1 108 ? 5.905 -3.829 -19.277 1.00 96.50 108 GLN A O 1
ATOM 877 N N . GLY A 1 109 ? 5.964 -2.186 -20.807 1.00 97.12 109 GLY A N 1
ATOM 878 C CA . GLY A 1 109 ? 4.861 -1.416 -20.230 1.00 97.12 109 GLY A CA 1
ATOM 879 C C . GLY A 1 109 ? 3.511 -2.1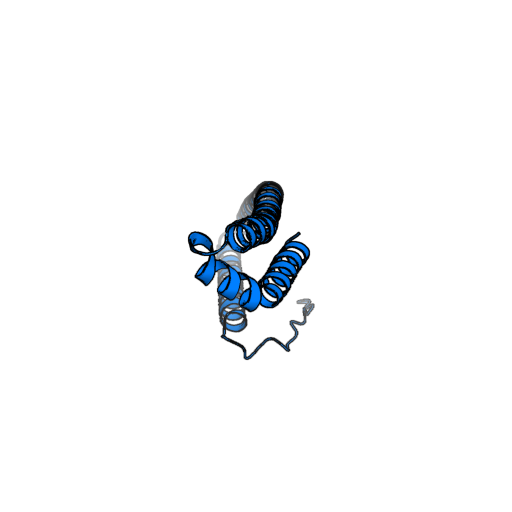31 -20.336 1.00 97.12 109 GLY A C 1
ATOM 880 O O . GLY A 1 109 ? 2.762 -2.165 -19.362 1.00 97.12 109 GLY A O 1
ATOM 881 N N . GLU A 1 110 ? 3.223 -2.750 -21.484 1.00 97.50 110 GLU A N 1
ATOM 882 C CA . GLU A 1 110 ? 2.023 -3.572 -21.701 1.00 97.50 110 GLU A CA 1
ATOM 883 C C . GLU A 1 110 ? 1.998 -4.774 -20.737 1.00 97.50 110 GLU A C 1
ATOM 885 O O . GLU A 1 110 ? 1.003 -4.987 -20.047 1.00 97.50 110 GLU A O 1
ATOM 890 N N . ILE A 1 111 ? 3.119 -5.496 -20.589 1.00 96.44 111 ILE A N 1
ATOM 891 C CA . ILE A 1 111 ? 3.255 -6.600 -19.620 1.00 96.44 111 ILE A CA 1
ATOM 892 C C . ILE A 1 111 ? 2.984 -6.113 -18.189 1.00 96.44 111 ILE A C 1
ATOM 894 O O . ILE A 1 111 ? 2.242 -6.758 -17.447 1.00 96.44 111 ILE A O 1
ATOM 898 N N . GLN A 1 112 ? 3.553 -4.972 -17.787 1.00 95.75 112 GLN A N 1
ATOM 899 C CA . GLN A 1 112 ? 3.331 -4.404 -16.454 1.00 95.75 112 GLN A CA 1
ATOM 900 C C . GLN A 1 112 ? 1.858 -4.033 -16.219 1.00 95.75 112 GLN A C 1
ATOM 902 O O . GLN A 1 112 ? 1.330 -4.266 -15.125 1.00 95.75 112 GLN A O 1
ATOM 907 N N . ALA A 1 113 ? 1.189 -3.459 -17.220 1.00 96.62 113 ALA A N 1
ATOM 908 C CA . ALA A 1 113 ? -0.221 -3.097 -17.130 1.00 96.62 113 ALA A CA 1
ATOM 909 C C . ALA A 1 113 ? -1.107 -4.341 -16.966 1.00 96.62 113 ALA A C 1
ATOM 911 O O . ALA A 1 113 ? -1.962 -4.374 -16.081 1.00 96.62 113 ALA A O 1
ATOM 912 N N . GLU A 1 114 ? -0.852 -5.397 -17.739 1.00 94.44 114 GLU A N 1
ATOM 913 C CA . GLU A 1 114 ? -1.601 -6.652 -17.635 1.00 94.44 114 GLU A CA 1
ATOM 914 C C . GLU A 1 114 ? -1.367 -7.366 -16.300 1.00 94.44 114 GLU A C 1
ATOM 916 O O . GLU A 1 114 ? -2.322 -7.807 -15.658 1.00 94.44 114 GLU A O 1
ATOM 921 N N . LEU A 1 115 ? -0.123 -7.413 -15.809 1.00 92.44 115 LEU A N 1
ATOM 922 C CA . LEU A 1 115 ? 0.171 -7.936 -14.469 1.00 92.44 115 LEU A CA 1
ATOM 923 C C . LEU A 1 115 ? -0.581 -7.160 -13.378 1.00 92.44 115 LEU A C 1
ATOM 925 O O . LEU A 1 115 ? -1.113 -7.761 -12.445 1.00 92.44 115 LEU A O 1
ATOM 929 N N . THR A 1 116 ? -0.673 -5.835 -13.517 1.00 91.88 116 THR A N 1
ATOM 930 C CA . THR A 1 116 ? -1.438 -4.977 -12.601 1.00 91.88 116 THR A CA 1
ATOM 931 C C . THR A 1 116 ? -2.930 -5.309 -12.648 1.00 91.88 116 THR A C 1
ATOM 933 O O . THR A 1 116 ? -3.561 -5.475 -11.605 1.00 91.88 116 THR A O 1
ATOM 936 N N . THR A 1 117 ? -3.495 -5.469 -13.847 1.00 91.19 117 THR A N 1
ATOM 937 C CA . THR A 1 117 ? -4.889 -5.890 -14.042 1.00 91.19 117 THR A CA 1
ATOM 938 C C . THR A 1 117 ? -5.169 -7.242 -13.398 1.00 91.19 117 THR A C 1
ATOM 940 O O . THR A 1 117 ? -6.187 -7.393 -12.727 1.00 91.19 117 THR A O 1
ATOM 943 N N . ILE A 1 118 ? -4.272 -8.217 -13.568 1.00 89.00 118 ILE A N 1
ATOM 944 C CA . ILE A 1 118 ? -4.390 -9.551 -12.970 1.00 89.00 118 ILE A CA 1
ATOM 945 C C . ILE A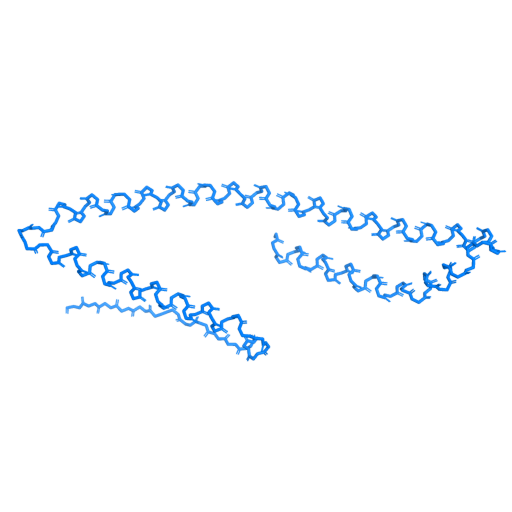 1 118 ? -4.426 -9.441 -11.439 1.00 89.00 118 ILE A C 1
ATOM 947 O O . ILE A 1 118 ? -5.363 -9.944 -10.821 1.00 89.00 118 ILE A O 1
ATOM 951 N N . LEU A 1 119 ? -3.462 -8.741 -10.832 1.00 88.19 119 LEU A N 1
ATOM 952 C CA . LEU A 1 119 ? -3.354 -8.609 -9.372 1.00 88.19 119 LEU A CA 1
ATOM 953 C C . LEU A 1 119 ? -4.496 -7.796 -8.735 1.00 88.19 119 LEU A C 1
ATOM 955 O O . LEU A 1 119 ? -4.787 -7.990 -7.557 1.00 88.19 119 LEU A O 1
ATOM 959 N N . ASN A 1 120 ? -5.164 -6.928 -9.499 1.00 87.69 120 ASN A N 1
ATOM 960 C CA . ASN A 1 120 ? -6.304 -6.132 -9.032 1.00 87.69 120 ASN A CA 1
ATOM 961 C C . ASN A 1 120 ? -7.662 -6.851 -9.139 1.00 87.69 120 ASN A C 1
ATOM 963 O O . ASN A 1 120 ? -8.684 -6.276 -8.752 1.00 87.69 120 ASN A O 1
ATOM 967 N N . ARG A 1 121 ? -7.724 -8.086 -9.660 1.00 84.38 121 ARG A N 1
ATOM 968 C CA . ARG A 1 121 ? -8.991 -8.831 -9.728 1.00 84.38 121 ARG A CA 1
ATOM 969 C C . ARG A 1 121 ? -9.477 -9.205 -8.320 1.00 84.38 121 ARG A C 1
ATOM 971 O O . ARG A 1 121 ? -8.696 -9.733 -7.526 1.00 84.38 121 ARG A O 1
ATOM 978 N N . PRO A 1 122 ? -10.761 -8.982 -7.991 1.00 74.81 122 PRO A N 1
ATOM 979 C CA . PRO A 1 122 ? -11.290 -9.310 -6.674 1.00 74.81 122 PRO A CA 1
ATOM 980 C C . PRO A 1 122 ? -11.217 -10.826 -6.385 1.00 74.81 122 PRO A C 1
ATOM 982 O O . PRO A 1 122 ? -11.809 -11.641 -7.080 1.00 74.81 122 PRO A O 1
ATOM 985 N N . GLN A 1 123 ? -10.480 -11.169 -5.321 1.00 60.09 123 GLN A N 1
ATOM 986 C CA . GLN A 1 123 ? -10.450 -12.429 -4.550 1.00 60.09 123 GLN A CA 1
ATOM 987 C C . GLN A 1 123 ? -9.973 -13.753 -5.189 1.00 60.09 123 GLN A C 1
ATOM 989 O O . GLN A 1 123 ? -9.769 -14.707 -4.440 1.00 60.09 123 GLN A O 1
ATOM 994 N N . GLU A 1 124 ? -9.671 -13.846 -6.485 1.00 54.94 124 GLU A N 1
ATOM 995 C CA . GLU A 1 124 ? -9.245 -15.138 -7.074 1.00 54.94 124 GLU A CA 1
ATOM 996 C C . GLU A 1 124 ? -7.734 -15.448 -6.978 1.00 54.94 124 GLU A C 1
ATOM 998 O O . GLU A 1 124 ? -7.338 -16.600 -7.139 1.00 54.94 124 GLU A O 1
ATOM 1003 N N . ILE A 1 125 ? -6.871 -14.471 -6.657 1.00 56.59 125 ILE A N 1
ATOM 1004 C CA . ILE A 1 125 ? -5.401 -14.620 -6.778 1.00 56.59 125 ILE A CA 1
ATOM 1005 C C . ILE A 1 125 ? -4.654 -14.329 -5.464 1.00 56.59 125 ILE A C 1
ATOM 1007 O O . ILE A 1 125 ? -3.588 -13.723 -5.451 1.00 56.59 125 ILE A O 1
ATOM 1011 N N . ILE A 1 126 ? -5.187 -14.763 -4.316 1.00 65.19 126 ILE A N 1
ATOM 1012 C CA . ILE A 1 126 ? -4.418 -14.717 -3.049 1.00 65.19 126 ILE A CA 1
ATOM 1013 C C . ILE A 1 126 ? -3.362 -15.841 -3.013 1.00 65.19 126 ILE A C 1
ATOM 1015 O O . ILE A 1 126 ? -2.358 -15.747 -2.309 1.00 65.19 126 ILE A O 1
ATOM 1019 N N . LYS A 1 127 ? -3.559 -16.905 -3.803 1.00 71.88 127 LYS A N 1
ATOM 1020 C CA . LYS A 1 127 ? -2.608 -18.011 -3.967 1.00 71.88 127 LYS A CA 1
ATOM 1021 C C . LYS A 1 127 ? -2.064 -18.011 -5.392 1.00 71.88 127 LYS A C 1
ATOM 1023 O O . LYS A 1 127 ? -2.764 -18.378 -6.327 1.00 71.88 127 LYS A O 1
ATOM 1028 N N . GLY A 1 128 ? -0.808 -17.611 -5.537 1.00 77.38 128 GLY A N 1
ATOM 1029 C CA . GLY A 1 128 ? -0.083 -17.593 -6.802 1.00 77.38 128 GLY A CA 1
ATOM 1030 C C . GLY A 1 128 ? 1.392 -17.280 -6.571 1.00 77.38 128 GLY A C 1
ATOM 1031 O O . GLY A 1 128 ? 1.794 -16.923 -5.463 1.00 77.38 128 GLY A O 1
ATOM 1032 N N . SER A 1 129 ? 2.204 -17.421 -7.612 1.00 84.94 129 SER A N 1
ATOM 1033 C CA . SER A 1 129 ? 3.621 -17.060 -7.583 1.00 84.94 129 SER A CA 1
ATOM 1034 C C . SER A 1 129 ? 4.022 -16.386 -8.886 1.00 84.94 129 SER A C 1
ATOM 1036 O O . SER A 1 129 ? 3.535 -16.752 -9.952 1.00 84.94 129 SER A O 1
ATOM 1038 N N . ILE A 1 130 ? 4.948 -15.434 -8.799 1.00 87.81 130 ILE A N 1
ATOM 1039 C CA . ILE A 1 130 ? 5.612 -14.836 -9.959 1.00 87.81 130 ILE A CA 1
ATOM 1040 C C . ILE A 1 130 ? 7.049 -15.356 -9.961 1.00 87.81 130 ILE A C 1
ATOM 1042 O O . ILE A 1 130 ? 7.816 -15.077 -9.040 1.00 87.81 130 ILE A O 1
ATOM 1046 N N . ASN A 1 131 ? 7.410 -16.139 -10.977 1.00 92.50 131 ASN A N 1
ATOM 1047 C CA . ASN A 1 131 ? 8.771 -16.637 -11.162 1.00 92.50 131 ASN A CA 1
ATOM 1048 C C . ASN A 1 131 ? 9.558 -15.680 -12.064 1.00 92.50 131 ASN A C 1
ATOM 1050 O O . ASN A 1 131 ? 9.068 -15.272 -13.114 1.00 92.50 131 ASN A O 1
ATOM 1054 N N . ILE A 1 132 ? 10.794 -15.359 -11.681 1.00 93.69 132 ILE A N 1
ATOM 1055 C CA . ILE A 1 132 ? 11.686 -14.507 -12.474 1.00 93.69 132 ILE A CA 1
ATOM 1056 C C . ILE A 1 132 ? 12.705 -15.391 -13.194 1.00 93.69 132 ILE A C 1
ATOM 1058 O O . ILE A 1 132 ? 13.520 -16.059 -12.558 1.00 93.69 132 ILE A O 1
ATOM 1062 N N . GLY A 1 133 ? 12.629 -15.416 -14.524 1.00 92.19 133 GLY A N 1
ATOM 1063 C CA . GLY A 1 133 ? 13.536 -16.173 -15.385 1.00 92.19 133 GLY A CA 1
ATOM 1064 C C . GLY A 1 133 ? 14.743 -15.354 -15.849 1.00 92.19 133 GLY A C 1
ATOM 1065 O O . GLY A 1 133 ? 14.711 -14.126 -15.862 1.00 92.19 133 GLY A O 1
ATOM 1066 N N . LYS A 1 134 ? 15.805 -16.045 -16.277 1.00 94.69 134 LYS A N 1
ATOM 1067 C CA . LYS A 1 134 ? 16.989 -15.450 -16.916 1.00 94.69 134 LYS A CA 1
ATOM 1068 C C . LYS A 1 134 ? 17.150 -16.032 -18.317 1.00 94.69 134 LYS A C 1
ATOM 1070 O O . LYS A 1 134 ? 17.157 -17.249 -18.471 1.00 94.69 134 LYS A O 1
ATOM 1075 N N . GLN A 1 135 ? 17.317 -15.170 -19.316 1.00 92.50 135 GLN A N 1
ATOM 1076 C CA . GLN A 1 135 ? 17.601 -15.554 -20.700 1.00 92.50 135 GLN A CA 1
ATOM 1077 C C . GLN A 1 135 ? 18.851 -14.822 -21.193 1.00 92.50 135 GLN A C 1
ATOM 1079 O O . GLN A 1 135 ? 19.110 -13.687 -20.794 1.00 92.50 135 GLN A O 1
ATOM 1084 N N . VAL A 1 136 ? 19.638 -15.494 -22.032 1.00 89.06 136 VAL A N 1
ATOM 1085 C CA . VAL A 1 136 ? 20.805 -14.923 -22.712 1.00 8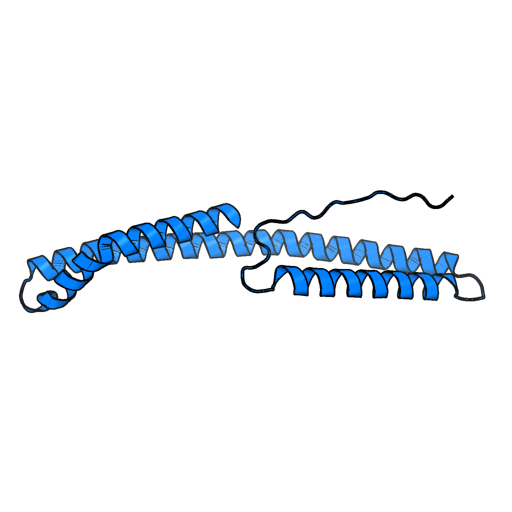9.06 136 VAL A CA 1
ATOM 1086 C C . VAL A 1 136 ? 20.604 -15.164 -24.199 1.00 89.06 136 VAL A C 1
ATOM 1088 O O . VAL A 1 136 ? 20.329 -16.292 -24.601 1.00 89.06 136 VAL A O 1
ATOM 1091 N N . PHE A 1 137 ? 20.717 -14.105 -24.991 1.00 80.94 137 PHE A N 1
ATOM 1092 C CA . PHE A 1 137 ? 20.680 -14.189 -26.444 1.00 80.94 137 PHE A CA 1
ATOM 1093 C C . PHE A 1 137 ? 22.131 -14.226 -26.931 1.00 80.94 137 PHE A C 1
ATOM 1095 O O . PHE A 1 137 ? 22.880 -13.278 -26.688 1.00 80.94 137 PHE A O 1
ATOM 1102 N N . THR A 1 138 ? 22.532 -15.362 -27.502 1.00 63.84 138 THR A N 1
ATOM 1103 C CA . THR A 1 138 ? 23.839 -15.588 -28.144 1.00 63.84 138 THR A CA 1
ATOM 1104 C C . THR A 1 138 ? 23.748 -15.363 -29.637 1.00 63.84 138 THR A C 1
ATOM 1106 O O . THR A 1 138 ? 22.735 -15.833 -30.205 1.00 63.84 138 THR A O 1
#